Protein AF-H9FID5-F1 (afdb_monomer_lite)

Radius of gyration: 19.2 Å; chains: 1; bounding box: 42×48×52 Å

Organism: Macaca mulatta (NCBI:txid9544)

InterPro domains:
  IPR001680 WD40 repeat [PS50082] (45-86)
  IPR015943 WD40/YVTN repeat-like-containing domain superfamily [G3DSA:2.130.10.10] (36-129)
  IPR036322 WD40-repeat-containing domain superfamily [SSF50978] (37-127)

Sequence (129 aa):
PPQNRIPLPVLKDSDKLDKIMNMKETTKRVRLGPDCLPSICFYTFLNAYQGLTAVDVTDDSSLIAGGFADSTVRVWSVTPKKLRSVKQASDLSLIDKESDDVLERIMDEKTASELKILYGHSGPVYGAS

Structure (mmCIF, N/CA/C/O backbone):
data_AF-H9FID5-F1
#
_entry.id   AF-H9FID5-F1
#
loop_
_atom_site.grou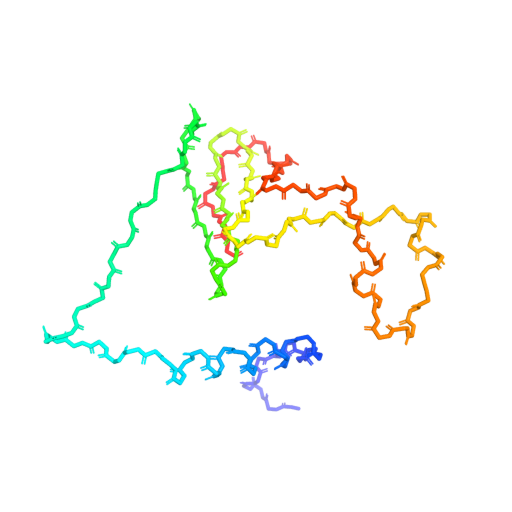p_PDB
_atom_site.id
_atom_site.type_symbol
_atom_site.label_atom_id
_atom_site.label_alt_id
_atom_site.label_comp_id
_atom_site.label_asym_id
_atom_site.label_entity_id
_atom_site.label_seq_id
_atom_site.pdbx_PDB_ins_code
_atom_site.Cartn_x
_atom_site.Cartn_y
_atom_site.Cartn_z
_atom_site.occupancy
_atom_site.B_iso_or_equiv
_atom_site.auth_seq_id
_atom_site.auth_comp_id
_atom_site.auth_asym_id
_atom_site.auth_atom_id
_atom_site.pdbx_PDB_model_num
ATOM 1 N N . PRO A 1 1 ? -14.888 -28.175 22.132 1.00 58.19 1 PRO A N 1
ATOM 2 C CA . PRO A 1 1 ? -14.994 -27.689 20.732 1.00 58.19 1 PRO A CA 1
ATOM 3 C C . PRO A 1 1 ? -14.664 -28.823 19.743 1.00 58.19 1 PRO A C 1
ATOM 5 O O . PRO A 1 1 ? -13.815 -29.646 20.072 1.00 58.19 1 PRO A O 1
ATOM 8 N N . PRO A 1 2 ? -15.338 -28.924 18.585 1.00 61.94 2 PRO A N 1
ATOM 9 C CA . PRO A 1 2 ? -15.037 -29.962 17.595 1.00 61.94 2 PRO A CA 1
ATOM 10 C C . PRO A 1 2 ? -13.598 -29.814 17.072 1.00 61.94 2 PRO A C 1
ATOM 12 O O . PRO A 1 2 ? -13.146 -28.692 16.845 1.00 61.94 2 PRO A O 1
ATOM 15 N N . GLN A 1 3 ? -12.894 -30.934 16.870 1.00 64.38 3 GLN A N 1
ATOM 16 C CA . GLN A 1 3 ? -11.468 -30.997 16.483 1.00 64.38 3 GLN A CA 1
ATOM 17 C C . GLN A 1 3 ? -11.140 -30.355 15.116 1.00 64.38 3 GLN A C 1
ATOM 19 O O . GLN A 1 3 ? -9.972 -30.162 14.803 1.00 64.38 3 GLN A O 1
ATOM 24 N N . ASN A 1 4 ? -12.154 -29.948 14.342 1.00 75.94 4 ASN A N 1
ATOM 25 C CA . ASN A 1 4 ? -12.007 -29.347 13.010 1.00 75.94 4 ASN A CA 1
ATOM 26 C C . ASN A 1 4 ? -12.152 -27.811 12.987 1.00 75.94 4 ASN A C 1
ATOM 28 O O . ASN A 1 4 ? -12.318 -27.231 11.916 1.00 75.94 4 ASN A O 1
ATOM 32 N N . ARG A 1 5 ? -12.152 -27.125 14.140 1.00 72.81 5 ARG A N 1
ATOM 33 C CA . ARG A 1 5 ? -12.277 -25.657 14.184 1.00 72.81 5 ARG A CA 1
ATOM 34 C C . ARG A 1 5 ? -10.915 -24.993 14.364 1.00 72.81 5 ARG A C 1
ATOM 36 O O . ARG A 1 5 ? -10.346 -25.038 15.449 1.00 72.81 5 ARG A O 1
ATOM 43 N N . ILE A 1 6 ? -10.441 -24.325 13.316 1.00 81.50 6 ILE A N 1
ATOM 44 C CA . ILE A 1 6 ? -9.320 -23.385 13.410 1.00 81.50 6 ILE A CA 1
ATOM 45 C C . ILE A 1 6 ? -9.831 -22.145 14.166 1.00 81.50 6 ILE A C 1
ATOM 47 O O . ILE A 1 6 ? -10.862 -21.588 13.771 1.00 81.50 6 ILE A O 1
ATOM 51 N N . PRO A 1 7 ? -9.194 -21.729 15.274 1.00 78.81 7 PRO A N 1
ATOM 52 C CA . PRO A 1 7 ? -9.611 -20.540 16.003 1.00 78.81 7 PRO A CA 1
ATOM 53 C C . PRO A 1 7 ? -9.317 -19.294 15.162 1.00 78.81 7 PRO A C 1
ATOM 55 O O . PRO A 1 7 ? -8.174 -19.044 14.792 1.00 78.81 7 PRO A O 1
ATOM 58 N N . LEU A 1 8 ? -10.358 -18.519 14.862 1.00 81.56 8 LEU A N 1
ATOM 59 C CA . LEU A 1 8 ? -10.245 -17.227 14.188 1.00 81.56 8 LEU A CA 1
ATOM 60 C C . LEU A 1 8 ? -10.332 -16.093 15.218 1.00 81.56 8 LEU A C 1
ATOM 62 O O . LEU A 1 8 ? -11.037 -16.244 16.223 1.00 81.56 8 LEU A O 1
ATOM 66 N N . PRO A 1 9 ? -9.648 -14.962 14.980 1.00 84.69 9 PRO A N 1
ATOM 67 C CA . PRO A 1 9 ? -9.765 -13.792 15.837 1.00 84.69 9 PRO A CA 1
ATOM 68 C C . PRO A 1 9 ? -11.210 -13.279 15.864 1.00 84.69 9 PRO A C 1
ATOM 70 O O . PRO A 1 9 ? -11.934 -13.328 14.866 1.00 84.69 9 PRO A O 1
ATOM 73 N N . VAL A 1 10 ? -11.635 -12.791 17.030 1.00 85.56 10 VAL A N 1
ATOM 74 C CA . VAL A 1 10 ? -12.934 -12.127 17.178 1.00 85.56 10 VAL A CA 1
ATOM 75 C C . VAL A 1 10 ? -12.922 -10.800 16.420 1.00 85.56 10 VAL A C 1
ATOM 77 O O . VAL A 1 10 ? -11.945 -10.057 16.483 1.00 85.56 10 VAL A O 1
ATOM 80 N N . LEU A 1 11 ? -14.009 -10.512 15.704 1.00 79.25 11 LEU A N 1
ATOM 81 C CA . LEU A 1 11 ? -14.157 -9.268 14.950 1.00 79.25 11 LEU A CA 1
ATOM 82 C C . LEU A 1 11 ? -14.322 -8.093 15.911 1.00 79.25 11 LEU A C 1
ATOM 84 O O . LEU A 1 11 ? -15.222 -8.108 16.758 1.00 79.25 11 LEU A O 1
ATOM 88 N N . LYS A 1 12 ? -13.486 -7.071 15.744 1.00 85.12 12 LYS A N 1
ATOM 89 C CA . LYS A 1 12 ? -13.628 -5.792 16.443 1.00 85.12 12 LYS A CA 1
ATOM 90 C C . LYS A 1 12 ? -14.763 -4.981 15.819 1.00 85.12 12 LYS A C 1
ATOM 92 O O . LYS A 1 12 ? -15.204 -5.260 14.702 1.00 85.12 12 LYS A O 1
ATOM 97 N N . ASP A 1 13 ? -15.241 -3.961 16.526 1.00 82.88 13 ASP A N 1
ATOM 98 C CA . ASP A 1 13 ? -16.287 -3.082 15.990 1.00 82.88 13 ASP A CA 1
ATOM 99 C C . ASP A 1 13 ? -15.807 -2.277 14.77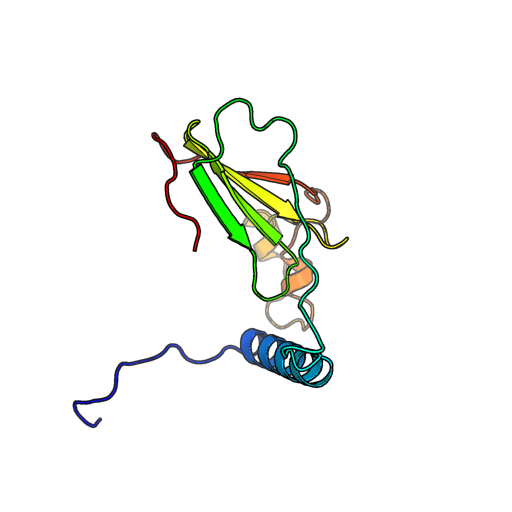0 1.00 82.88 13 ASP A C 1
ATOM 101 O O . ASP A 1 13 ? -16.593 -2.053 13.851 1.00 82.88 13 ASP A O 1
ATOM 105 N N . SER A 1 14 ? -14.505 -1.969 14.687 1.00 78.88 14 SER A N 1
ATOM 106 C CA . SER A 1 14 ? -13.863 -1.430 13.478 1.00 78.88 14 SER A CA 1
ATOM 107 C C . SER A 1 14 ? -14.055 -2.347 12.268 1.00 78.88 14 SER A C 1
ATOM 109 O O . SER A 1 14 ? -14.548 -1.918 11.230 1.00 78.88 14 SER A O 1
ATOM 111 N N . ASP A 1 15 ? -13.782 -3.642 12.435 1.00 83.88 15 ASP A N 1
ATOM 112 C CA . ASP A 1 15 ? -13.826 -4.616 11.340 1.00 83.88 15 ASP A CA 1
ATOM 113 C C . ASP A 1 15 ? -15.261 -4.807 10.822 1.00 83.88 15 ASP A C 1
ATOM 115 O O . ASP A 1 15 ? -15.490 -5.137 9.655 1.00 83.88 15 ASP A O 1
ATOM 119 N N . LYS A 1 16 ? -16.262 -4.612 11.694 1.00 84.44 16 LYS A N 1
ATOM 120 C CA . LYS A 1 16 ? -17.678 -4.627 11.301 1.00 84.44 16 LYS A CA 1
ATOM 121 C C . LYS A 1 16 ? -18.009 -3.437 10.405 1.00 84.44 16 LYS A C 1
ATOM 123 O O . LYS A 1 16 ? -18.710 -3.625 9.411 1.00 84.44 16 LYS A O 1
ATOM 128 N N . LEU A 1 17 ? -17.522 -2.242 10.741 1.00 84.06 17 LEU A N 1
ATOM 129 C CA . LEU A 1 17 ? -17.720 -1.043 9.924 1.00 84.06 17 LEU A CA 1
ATOM 130 C C . LEU A 1 17 ? -17.071 -1.202 8.547 1.00 84.06 17 LEU A C 1
ATOM 132 O O . LEU A 1 17 ? -17.743 -0.971 7.539 1.00 84.06 17 LEU A O 1
ATOM 136 N N . ASP A 1 18 ? -15.835 -1.698 8.497 1.00 84.31 18 ASP A N 1
ATOM 137 C CA . ASP A 1 18 ? -15.116 -1.944 7.243 1.00 84.31 18 ASP A CA 1
ATOM 138 C C . ASP A 1 18 ? -15.847 -2.975 6.372 1.00 84.31 18 ASP A C 1
ATOM 140 O O . ASP A 1 18 ? -16.040 -2.772 5.171 1.00 84.31 18 ASP A O 1
ATOM 144 N N . LYS A 1 19 ? -16.386 -4.044 6.977 1.00 86.06 19 LYS A N 1
ATOM 145 C CA . LYS A 1 19 ? -17.235 -5.013 6.262 1.00 86.06 19 LYS A CA 1
ATOM 146 C C . LYS A 1 19 ? -18.495 -4.386 5.680 1.00 86.06 19 LYS A C 1
ATOM 148 O O . LYS A 1 19 ? -18.877 -4.727 4.561 1.00 86.06 19 LYS A O 1
ATOM 153 N N . ILE A 1 20 ? -19.158 -3.497 6.417 1.00 88.19 20 ILE A N 1
ATOM 154 C CA . ILE A 1 20 ? -20.352 -2.800 5.922 1.00 88.19 20 ILE A CA 1
ATOM 155 C C . ILE A 1 20 ? -19.984 -1.904 4.734 1.00 88.19 20 ILE A C 1
ATOM 157 O O . ILE A 1 20 ? -20.730 -1.863 3.753 1.00 88.19 20 ILE A O 1
ATOM 161 N N . MET A 1 21 ? -18.845 -1.206 4.790 1.00 85.81 21 MET A N 1
ATOM 162 C CA . MET A 1 21 ? -18.357 -0.403 3.665 1.00 85.81 21 MET A CA 1
ATOM 163 C C . MET A 1 21 ? -18.052 -1.276 2.444 1.00 85.81 21 MET A C 1
ATOM 165 O O . MET A 1 21 ? -18.570 -0.994 1.363 1.00 85.81 21 MET A O 1
ATOM 169 N N . ASN A 1 22 ? -17.346 -2.391 2.630 1.00 86.81 22 ASN A N 1
ATOM 170 C CA . ASN A 1 22 ? -17.031 -3.329 1.552 1.00 86.81 22 ASN A CA 1
ATOM 171 C C . ASN A 1 22 ? -18.300 -3.940 0.914 1.00 86.81 22 ASN A C 1
ATOM 173 O O . ASN A 1 22 ? -18.416 -4.045 -0.308 1.00 86.81 22 ASN A O 1
ATOM 177 N N . MET A 1 23 ? -19.331 -4.263 1.708 1.00 88.38 23 MET A N 1
ATOM 178 C CA . MET A 1 23 ? -20.626 -4.711 1.167 1.00 88.38 23 MET A CA 1
ATOM 179 C C . MET A 1 23 ? -21.308 -3.636 0.305 1.00 88.38 23 MET A C 1
ATOM 181 O O . MET A 1 23 ? -21.861 -3.941 -0.759 1.00 88.38 23 MET A O 1
ATOM 185 N N . LYS A 1 24 ? -21.263 -2.369 0.737 1.00 90.06 24 LYS A N 1
ATOM 186 C CA . LYS A 1 24 ? -21.807 -1.244 -0.041 1.00 90.06 24 LYS A CA 1
ATOM 187 C C . LYS A 1 24 ? -21.050 -1.053 -1.353 1.00 90.06 24 LYS A C 1
ATOM 189 O O . LYS A 1 24 ? -21.678 -0.789 -2.376 1.00 90.06 24 LYS A O 1
ATOM 194 N N . GLU A 1 25 ? -19.730 -1.196 -1.336 1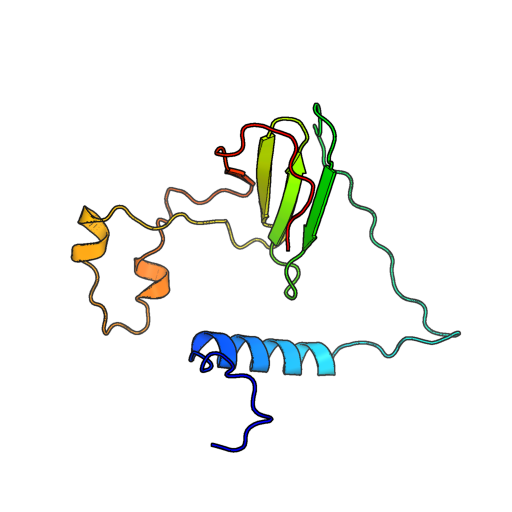.00 87.69 25 GLU A N 1
ATOM 195 C CA . GLU A 1 25 ? -18.888 -1.080 -2.527 1.00 87.69 25 GLU A CA 1
ATOM 196 C C . GLU A 1 25 ? -19.107 -2.239 -3.503 1.00 87.69 25 GLU A C 1
ATOM 198 O O . GLU A 1 25 ? -19.311 -2.017 -4.696 1.00 87.69 25 GLU A O 1
ATOM 203 N N . THR A 1 26 ? -19.218 -3.465 -2.989 1.00 87.94 26 THR A N 1
ATOM 204 C CA . THR A 1 26 ? -19.540 -4.659 -3.785 1.00 87.94 26 THR A CA 1
ATOM 205 C C . THR A 1 26 ? -20.859 -4.496 -4.542 1.00 87.94 26 THR A C 1
ATOM 207 O O . THR A 1 26 ? -20.967 -4.913 -5.692 1.00 87.94 26 THR A O 1
ATOM 210 N N . THR A 1 27 ? -21.846 -3.823 -3.943 1.00 89.38 27 THR A N 1
ATOM 211 C CA . THR A 1 27 ? -23.143 -3.548 -4.590 1.00 89.38 27 THR A CA 1
ATOM 212 C C . THR A 1 27 ? -23.014 -2.598 -5.790 1.00 89.38 27 THR A C 1
ATOM 214 O O . THR A 1 27 ? -23.825 -2.653 -6.711 1.00 89.38 27 THR A O 1
ATOM 217 N N . LYS A 1 28 ? -21.991 -1.735 -5.806 1.00 89.69 28 LYS A N 1
ATOM 218 C CA . LYS A 1 28 ? -21.700 -0.807 -6.912 1.00 89.69 28 LYS A CA 1
ATOM 219 C C . LYS A 1 28 ? -20.745 -1.397 -7.954 1.00 89.69 28 LYS A C 1
ATOM 221 O O . LYS A 1 28 ? -20.519 -0.771 -8.988 1.00 89.69 28 LYS A O 1
ATOM 226 N N . ARG A 1 29 ? -20.164 -2.570 -7.691 1.00 87.44 29 ARG A N 1
ATOM 227 C CA . ARG A 1 29 ? -19.163 -3.188 -8.560 1.00 87.44 29 ARG A CA 1
ATOM 228 C C . ARG A 1 29 ? -19.807 -3.667 -9.858 1.00 87.44 29 ARG A C 1
ATOM 230 O O . ARG A 1 29 ? -20.766 -4.436 -9.849 1.00 87.44 29 ARG A O 1
ATOM 237 N N . VAL A 1 30 ? -19.246 -3.240 -10.986 1.00 90.38 30 VAL A N 1
ATOM 238 C CA . VAL A 1 30 ? -19.691 -3.687 -12.310 1.00 90.38 30 VAL A CA 1
ATOM 239 C C . VAL A 1 30 ? -19.320 -5.158 -12.505 1.00 90.38 30 VAL A C 1
ATOM 241 O O . VAL A 1 30 ? -18.200 -5.578 -12.201 1.00 90.38 30 VAL A O 1
ATOM 244 N N . ARG A 1 31 ? -20.266 -5.955 -13.011 1.00 89.75 31 ARG A N 1
ATOM 245 C CA . ARG A 1 31 ? -20.022 -7.359 -13.347 1.00 89.75 31 ARG A CA 1
ATOM 246 C C . ARG A 1 31 ? -19.204 -7.435 -14.632 1.00 89.75 31 ARG A C 1
ATOM 248 O O . ARG A 1 31 ? -19.684 -7.054 -15.694 1.00 89.75 31 ARG A O 1
ATOM 2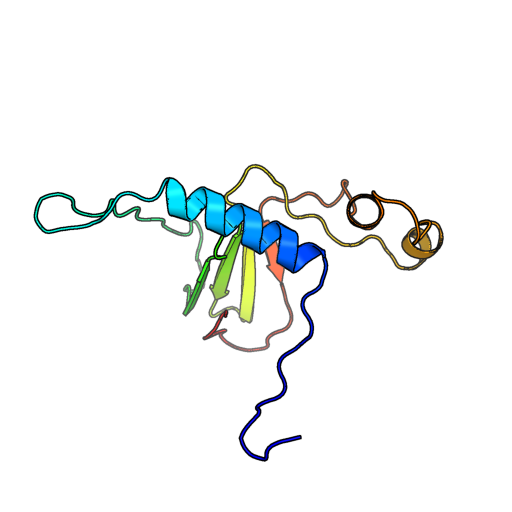55 N N . LEU A 1 32 ? -17.986 -7.947 -14.514 1.00 92.62 32 LEU A N 1
ATOM 256 C CA . LEU A 1 32 ? -17.076 -8.109 -15.643 1.00 92.62 32 LEU A CA 1
ATOM 257 C C . LEU A 1 32 ? -17.488 -9.304 -16.517 1.00 92.62 32 LEU A C 1
ATOM 259 O O . LEU A 1 32 ? -18.042 -10.290 -16.020 1.00 92.62 32 LEU A O 1
ATOM 263 N N . GLY A 1 33 ? -17.193 -9.222 -17.811 1.00 91.81 33 GLY A N 1
ATOM 264 C CA . GLY A 1 33 ? -17.471 -10.263 -18.799 1.00 91.81 33 GLY A CA 1
ATOM 265 C C . GLY A 1 33 ? -16.793 -9.971 -20.142 1.00 91.81 33 GLY A C 1
ATOM 266 O O . GLY A 1 33 ? -16.096 -8.965 -20.261 1.00 91.81 33 GLY A O 1
ATOM 267 N N . PRO A 1 34 ? -17.000 -10.818 -21.165 1.00 92.25 34 PRO A N 1
ATOM 268 C CA . PRO A 1 34 ? -16.425 -10.608 -22.497 1.00 92.25 34 PRO A CA 1
ATOM 269 C C . PRO A 1 34 ? -16.797 -9.246 -23.104 1.00 92.25 34 PRO A C 1
ATOM 271 O O . PRO A 1 34 ? -15.956 -8.598 -23.718 1.00 92.25 34 PRO A O 1
ATOM 274 N N . ASP A 1 35 ? -18.027 -8.789 -22.853 1.00 92.31 35 ASP A N 1
ATOM 275 C CA . ASP A 1 35 ? -18.554 -7.504 -23.332 1.00 92.31 35 ASP A CA 1
ATOM 276 C C . ASP A 1 35 ? -18.295 -6.332 -22.362 1.00 92.31 35 ASP A C 1
ATOM 278 O O . ASP A 1 35 ? -18.627 -5.186 -22.659 1.00 92.31 35 ASP A O 1
ATOM 282 N N . CYS A 1 36 ? -17.722 -6.596 -21.182 1.00 89.88 36 CYS A N 1
ATOM 283 C CA . CYS A 1 36 ? -17.449 -5.595 -20.149 1.00 89.88 36 CYS A CA 1
ATOM 284 C C . CYS A 1 36 ? -16.112 -5.895 -19.459 1.00 89.88 36 CYS A C 1
ATOM 286 O O . CYS A 1 36 ? -16.048 -6.570 -18.425 1.00 89.88 36 CYS A O 1
ATOM 288 N N . LEU A 1 37 ? -15.031 -5.417 -20.078 1.00 92.69 37 LEU A N 1
ATOM 289 C CA . LEU A 1 37 ? -13.663 -5.609 -19.605 1.00 92.69 37 LEU A CA 1
ATOM 290 C C . LEU A 1 37 ? -13.329 -4.664 -18.437 1.00 92.69 37 LEU A C 1
ATOM 292 O O . LEU A 1 37 ? -13.863 -3.555 -18.368 1.00 92.69 37 LEU A O 1
ATOM 296 N N . PRO A 1 38 ? -12.428 -5.068 -17.524 1.00 92.69 38 PRO A N 1
ATOM 297 C CA . PRO A 1 38 ? -11.957 -4.188 -16.464 1.00 92.69 38 PRO A CA 1
ATOM 298 C C . PRO A 1 38 ? -11.106 -3.042 -17.021 1.00 92.69 38 PRO A C 1
ATOM 300 O O . PRO A 1 38 ? -10.413 -3.186 -18.029 1.00 92.69 38 PRO A O 1
ATOM 303 N N . SER A 1 39 ? -11.099 -1.917 -16.311 1.00 91.81 39 SER A N 1
ATOM 304 C CA . SER A 1 39 ? -10.125 -0.851 -16.543 1.00 91.81 39 SER A CA 1
ATOM 305 C C . SER A 1 39 ? -8.802 -1.199 -15.866 1.00 91.81 39 SER A C 1
ATOM 307 O O . SER A 1 39 ? -8.781 -1.587 -14.699 1.00 91.81 39 SER A O 1
ATOM 309 N N . ILE A 1 40 ? -7.698 -1.051 -16.597 1.00 90.56 40 ILE A N 1
ATOM 310 C CA . ILE A 1 40 ? -6.347 -1.280 -16.080 1.00 90.56 40 ILE A CA 1
ATOM 311 C C . ILE A 1 40 ? -5.686 0.081 -15.869 1.00 90.56 40 ILE A C 1
ATOM 313 O O . ILE A 1 40 ? -5.507 0.838 -16.823 1.00 90.56 40 ILE A O 1
ATOM 317 N N . CYS A 1 41 ? -5.309 0.378 -14.627 1.00 87.44 41 CYS A N 1
ATOM 318 C CA . CYS A 1 41 ? -4.551 1.575 -14.274 1.00 87.44 41 CYS A CA 1
ATOM 319 C C . CYS A 1 41 ? -3.084 1.198 -14.056 1.00 87.44 41 CYS A C 1
ATOM 321 O O . CYS A 1 41 ? -2.780 0.346 -13.222 1.00 87.44 41 CYS A O 1
ATOM 323 N N . PHE A 1 42 ? -2.177 1.833 -14.798 1.00 85.00 42 PHE A N 1
ATOM 324 C CA . PHE A 1 42 ? -0.741 1.629 -14.639 1.00 85.00 42 PHE A CA 1
ATOM 325 C C . PHE A 1 42 ? -0.142 2.777 -13.829 1.00 85.00 42 PHE A C 1
ATOM 327 O O . PHE A 1 42 ? -0.211 3.935 -14.244 1.00 85.00 42 PHE A O 1
ATOM 334 N N . TYR A 1 43 ? 0.452 2.449 -12.683 1.00 83.06 43 TYR A N 1
ATOM 335 C CA . TYR A 1 43 ? 1.127 3.411 -11.820 1.00 83.06 43 TYR A CA 1
ATOM 336 C C . TYR A 1 43 ? 2.622 3.119 -11.786 1.00 83.06 43 TYR A C 1
ATOM 338 O O . TYR A 1 43 ? 3.042 1.982 -11.584 1.00 83.06 43 TYR A O 1
ATOM 346 N N . THR A 1 44 ? 3.424 4.168 -11.943 1.00 81.88 44 THR A N 1
ATOM 347 C CA . THR A 1 44 ? 4.877 4.094 -11.797 1.00 81.88 44 THR A CA 1
ATOM 348 C C . THR A 1 44 ? 5.272 4.798 -10.513 1.00 81.88 44 THR A C 1
ATOM 350 O O . THR A 1 44 ? 4.974 5.979 -10.330 1.00 81.88 44 THR A O 1
ATOM 353 N N . PHE A 1 45 ? 5.999 4.100 -9.644 1.00 80.38 45 PHE A N 1
ATOM 354 C CA . PHE A 1 45 ? 6.643 4.740 -8.505 1.00 80.38 45 PHE A CA 1
ATOM 355 C C . PHE A 1 45 ? 7.766 5.649 -8.993 1.00 80.38 45 PHE A C 1
ATOM 357 O O . PHE A 1 45 ? 8.807 5.191 -9.471 1.00 80.38 45 PHE A O 1
ATOM 364 N N . LEU A 1 46 ? 7.545 6.957 -8.883 1.00 72.25 46 LEU A N 1
ATOM 365 C CA . LEU A 1 46 ? 8.556 7.948 -9.216 1.00 72.25 46 LEU A CA 1
ATOM 366 C C . LEU A 1 46 ? 9.703 7.868 -8.203 1.00 72.25 46 LEU A C 1
ATOM 368 O O . LEU A 1 46 ? 9.481 7.720 -7.002 1.00 72.25 46 LEU A O 1
ATOM 372 N N . ASN A 1 47 ? 10.935 7.986 -8.699 1.00 70.69 47 ASN A N 1
ATOM 373 C CA . ASN A 1 47 ? 12.150 7.962 -7.883 1.00 70.69 47 ASN A CA 1
ATOM 374 C C . ASN A 1 47 ? 12.390 6.639 -7.113 1.00 70.69 47 ASN A C 1
ATOM 376 O O . ASN A 1 47 ? 12.907 6.633 -5.993 1.00 70.69 47 ASN A O 1
ATOM 380 N N . ALA A 1 48 ? 12.044 5.499 -7.721 1.00 67.25 48 ALA A N 1
ATOM 381 C CA . ALA A 1 48 ? 12.367 4.157 -7.224 1.00 67.25 48 ALA A CA 1
ATOM 382 C C . ALA A 1 48 ? 13.850 3.788 -7.462 1.00 67.25 48 ALA A C 1
ATOM 384 O O . ALA A 1 48 ? 14.164 2.775 -8.084 1.00 67.25 48 ALA A O 1
ATOM 385 N N . TYR A 1 49 ? 14.770 4.634 -6.987 1.00 60.78 49 TYR A N 1
ATOM 386 C CA . TYR A 1 49 ? 16.203 4.610 -7.321 1.00 60.78 49 TYR A CA 1
ATOM 387 C C . TYR A 1 49 ? 16.917 3.286 -6.985 1.00 60.78 49 TYR A C 1
ATOM 389 O O . TYR A 1 49 ? 17.964 2.986 -7.546 1.00 60.78 49 TYR A O 1
ATOM 397 N N . GLN A 1 50 ? 16.355 2.479 -6.083 1.00 65.81 50 GLN A N 1
ATOM 398 C CA . GLN A 1 50 ? 16.974 1.246 -5.585 1.00 65.81 50 GLN A CA 1
ATOM 399 C C . GLN A 1 50 ? 16.230 -0.032 -6.000 1.00 65.81 50 GLN A C 1
ATOM 401 O O . GLN A 1 50 ? 16.547 -1.103 -5.500 1.00 65.81 50 GLN A O 1
ATOM 406 N N . GLY A 1 51 ? 15.275 0.055 -6.931 1.00 82.94 51 GLY A N 1
ATOM 407 C CA . GLY A 1 51 ? 14.502 -1.100 -7.391 1.00 82.94 51 GLY A CA 1
ATOM 408 C C . GLY A 1 51 ? 13.395 -1.494 -6.409 1.00 82.94 51 GLY A C 1
ATOM 409 O O . GLY A 1 51 ? 13.631 -1.745 -5.227 1.00 82.94 51 GLY A O 1
ATOM 410 N N . LEU A 1 52 ? 12.167 -1.526 -6.921 1.00 87.25 52 LEU A N 1
ATOM 411 C CA . LEU A 1 52 ? 10.980 -1.966 -6.196 1.00 87.25 52 LEU A CA 1
ATOM 412 C C . LEU A 1 52 ? 10.895 -3.494 -6.275 1.00 87.25 52 LEU A C 1
ATOM 414 O O . LEU A 1 52 ? 10.864 -4.052 -7.371 1.00 87.25 52 LEU A O 1
ATOM 418 N N . THR A 1 53 ? 10.887 -4.162 -5.128 1.00 90.19 53 THR A N 1
ATOM 419 C CA . THR A 1 53 ? 10.939 -5.628 -5.020 1.00 90.19 53 THR A CA 1
ATOM 420 C C . THR A 1 53 ? 9.604 -6.242 -4.622 1.00 90.19 53 THR A C 1
ATOM 422 O O . THR A 1 53 ? 9.340 -7.388 -4.973 1.00 90.19 53 THR A O 1
ATOM 425 N N . ALA A 1 54 ? 8.755 -5.488 -3.924 1.00 90.00 54 ALA A N 1
ATOM 426 C CA . ALA A 1 54 ? 7.422 -5.917 -3.519 1.00 90.00 54 ALA A CA 1
ATOM 427 C C . ALA A 1 54 ? 6.452 -4.736 -3.542 1.00 90.00 54 ALA A C 1
ATOM 429 O O . ALA A 1 54 ? 6.853 -3.601 -3.282 1.00 90.00 54 ALA A O 1
ATOM 430 N N . VAL A 1 55 ? 5.181 -5.005 -3.829 1.00 91.50 55 VAL A N 1
ATOM 431 C CA . VAL A 1 55 ? 4.091 -4.028 -3.756 1.00 91.50 55 VAL A CA 1
ATOM 432 C C . VAL A 1 55 ? 2.871 -4.716 -3.182 1.00 91.50 55 VAL A C 1
ATOM 434 O O . VAL A 1 55 ? 2.585 -5.848 -3.562 1.00 91.50 55 VAL A O 1
ATOM 437 N N . ASP A 1 56 ? 2.156 -4.002 -2.326 1.00 92.56 56 ASP A N 1
ATOM 438 C CA . ASP A 1 56 ? 0.849 -4.408 -1.840 1.00 92.56 56 ASP A CA 1
ATOM 439 C C . ASP A 1 56 ? -0.093 -3.208 -1.744 1.00 92.56 56 ASP A C 1
ATOM 441 O O . ASP A 1 56 ? 0.347 -2.073 -1.533 1.00 92.56 56 ASP A O 1
ATOM 445 N N . VAL A 1 57 ? -1.384 -3.448 -1.940 1.00 91.06 57 VAL A N 1
ATOM 446 C CA . VAL A 1 57 ? -2.423 -2.414 -1.953 1.00 91.06 57 VAL A CA 1
ATOM 447 C C . VAL A 1 57 ? -3.514 -2.833 -0.988 1.00 91.06 57 VAL A C 1
ATOM 449 O O . VAL A 1 57 ? -3.958 -3.977 -1.009 1.00 91.06 57 VAL A O 1
ATOM 452 N N . THR A 1 58 ? -3.971 -1.902 -0.158 1.00 89.81 58 THR A N 1
ATOM 453 C CA . THR A 1 58 ? -5.057 -2.191 0.780 1.00 89.81 58 THR A CA 1
ATOM 454 C C . THR A 1 58 ? -6.371 -2.464 0.044 1.00 89.81 58 THR A C 1
ATOM 456 O O . THR A 1 58 ? -6.615 -1.916 -1.031 1.00 89.81 58 THR A O 1
ATOM 459 N N . ASP A 1 59 ? -7.249 -3.288 0.627 1.00 86.12 59 ASP A N 1
ATOM 460 C CA . ASP A 1 59 ? -8.545 -3.650 0.021 1.00 86.12 59 ASP A CA 1
ATOM 461 C C . ASP A 1 59 ? -9.427 -2.431 -0.307 1.00 86.12 59 ASP A C 1
ATOM 463 O O . ASP A 1 59 ? -10.174 -2.441 -1.281 1.00 86.12 59 ASP A O 1
ATOM 467 N N . ASP A 1 60 ? -9.317 -1.364 0.486 1.00 83.38 60 ASP A N 1
ATOM 468 C CA . ASP A 1 60 ? -10.018 -0.090 0.286 1.00 83.38 60 ASP A CA 1
ATOM 469 C C . ASP A 1 60 ? -9.312 0.846 -0.716 1.00 83.38 60 ASP A C 1
ATOM 471 O O . ASP A 1 60 ? -9.742 1.981 -0.925 1.00 83.38 60 ASP A O 1
ATOM 475 N N . SER A 1 61 ? -8.206 0.394 -1.320 1.00 85.69 61 SER A N 1
ATOM 476 C CA . SER A 1 61 ? -7.340 1.162 -2.223 1.00 85.69 61 SER A CA 1
ATOM 477 C C . SER A 1 61 ? -6.839 2.488 -1.634 1.00 85.69 61 SER A C 1
ATOM 479 O O . SER A 1 61 ? -6.458 3.400 -2.376 1.00 85.69 61 SER A O 1
ATOM 481 N N . SER A 1 62 ? -6.846 2.635 -0.305 1.00 86.25 62 SER A N 1
ATOM 482 C CA . SER A 1 62 ? -6.476 3.890 0.346 1.00 86.25 62 SER A CA 1
ATOM 483 C C . SER A 1 62 ? -4.970 4.055 0.492 1.00 86.25 62 SER A C 1
ATOM 485 O O . SER A 1 62 ? -4.477 5.184 0.385 1.00 86.25 62 SER A O 1
ATOM 487 N N . LEU A 1 63 ? -4.244 2.951 0.681 1.00 88.69 63 LEU A N 1
ATOM 488 C CA . LEU A 1 63 ? -2.804 2.922 0.885 1.00 88.69 63 LEU A CA 1
ATOM 489 C C . LEU A 1 63 ? -2.133 1.949 -0.081 1.00 88.69 63 LEU A C 1
ATOM 491 O O . LEU A 1 63 ? -2.676 0.905 -0.442 1.00 88.69 63 LEU A O 1
ATOM 495 N N . ILE A 1 64 ? -0.900 2.278 -0.445 1.00 90.38 64 ILE A N 1
ATOM 496 C CA . ILE A 1 64 ? -0.011 1.367 -1.158 1.00 90.38 64 ILE A CA 1
ATOM 497 C C . ILE A 1 64 ? 1.259 1.208 -0.335 1.00 90.38 64 ILE A C 1
ATOM 499 O O . ILE A 1 64 ? 1.825 2.198 0.131 1.00 90.38 64 ILE A O 1
ATOM 503 N N . ALA A 1 65 ? 1.715 -0.026 -0.165 1.00 91.31 65 ALA A N 1
ATOM 504 C CA . ALA A 1 65 ? 2.996 -0.360 0.431 1.00 91.31 65 ALA A CA 1
ATOM 505 C C . ALA A 1 65 ? 3.954 -0.862 -0.654 1.00 91.31 65 ALA A C 1
ATOM 507 O O . ALA A 1 65 ? 3.576 -1.629 -1.534 1.00 91.31 65 ALA A O 1
ATOM 508 N N . GLY A 1 66 ? 5.206 -0.425 -0.597 1.00 91.50 66 GLY A N 1
ATOM 509 C CA . GLY A 1 66 ? 6.258 -0.831 -1.520 1.00 91.50 66 GLY A CA 1
ATOM 510 C C . GLY A 1 66 ? 7.520 -1.197 -0.761 1.00 91.50 66 GLY A C 1
ATOM 511 O O . GLY A 1 66 ? 8.044 -0.390 0.009 1.00 91.50 66 GLY A O 1
ATOM 512 N N . GLY A 1 67 ? 7.998 -2.415 -0.981 1.00 91.44 67 GLY A N 1
ATOM 513 C CA . GLY A 1 67 ? 9.284 -2.899 -0.499 1.00 91.44 67 GLY A CA 1
ATOM 514 C C . GLY A 1 67 ? 10.377 -2.607 -1.518 1.00 91.44 67 GLY A C 1
ATOM 515 O O . GLY A 1 67 ? 10.187 -2.818 -2.717 1.00 91.44 67 GLY A O 1
ATOM 516 N N . PHE A 1 68 ? 11.517 -2.123 -1.041 1.00 90.56 68 PHE A N 1
ATOM 517 C CA . PHE A 1 68 ? 12.663 -1.772 -1.874 1.00 90.56 68 PHE A CA 1
ATOM 518 C C . PHE A 1 68 ? 13.882 -2.632 -1.539 1.00 90.56 68 PHE A C 1
ATOM 520 O O . PHE A 1 68 ? 14.012 -3.187 -0.440 1.00 90.56 68 PHE A O 1
ATOM 527 N N . ALA A 1 69 ? 14.825 -2.708 -2.483 1.00 90.31 69 ALA A N 1
ATOM 528 C CA . ALA A 1 69 ? 16.097 -3.391 -2.250 1.00 90.31 69 ALA A CA 1
ATOM 529 C C . ALA A 1 69 ? 17.045 -2.619 -1.311 1.00 90.31 69 ALA A C 1
ATOM 531 O O . ALA A 1 69 ? 18.017 -3.191 -0.825 1.00 90.31 69 ALA A O 1
ATOM 532 N N . ASP A 1 70 ? 16.742 -1.352 -1.005 1.00 88.19 70 ASP A N 1
ATOM 533 C CA . ASP A 1 70 ? 17.456 -0.518 -0.024 1.00 88.19 70 ASP A CA 1
ATOM 534 C C . ASP A 1 70 ? 17.088 -0.823 1.434 1.00 88.19 70 ASP A C 1
ATOM 536 O O . ASP A 1 70 ? 17.409 -0.030 2.315 1.00 88.19 70 ASP A O 1
ATOM 540 N N . SER A 1 71 ? 16.379 -1.933 1.659 1.00 89.25 71 SER A N 1
ATOM 541 C CA . SER A 1 71 ? 15.850 -2.364 2.950 1.00 89.25 71 SER A CA 1
ATOM 542 C C . SER A 1 71 ? 14.841 -1.407 3.593 1.00 89.25 71 SER A C 1
ATOM 544 O O . SER A 1 71 ? 14.569 -1.490 4.796 1.00 89.25 71 SER A O 1
ATOM 546 N N . THR A 1 72 ? 14.229 -0.531 2.791 1.00 89.38 72 THR A N 1
ATOM 547 C CA . THR A 1 72 ? 13.115 0.315 3.218 1.00 89.38 72 THR A CA 1
ATOM 548 C C . THR A 1 72 ? 11.775 -0.236 2.755 1.00 89.38 72 THR A C 1
ATOM 550 O O . THR A 1 72 ? 11.635 -0.834 1.684 1.00 89.38 72 THR A O 1
ATOM 553 N N . VAL A 1 73 ? 10.761 0.004 3.582 1.00 91.44 73 VAL A N 1
ATOM 554 C CA . VAL A 1 73 ? 9.360 -0.127 3.186 1.00 91.44 73 VAL A CA 1
ATOM 555 C C . VAL A 1 73 ? 8.781 1.270 3.127 1.00 91.44 73 VAL A C 1
ATOM 557 O O . VAL A 1 73 ? 8.920 2.049 4.068 1.00 91.44 73 VAL A O 1
ATOM 560 N N . ARG A 1 74 ? 8.144 1.620 2.019 1.00 88.69 74 ARG A N 1
ATOM 561 C CA . ARG A 1 74 ? 7.499 2.919 1.851 1.00 88.69 74 ARG A CA 1
ATOM 562 C C . ARG A 1 74 ? 6.001 2.711 1.761 1.00 88.69 74 ARG A C 1
ATOM 564 O O . ARG A 1 74 ? 5.543 1.796 1.086 1.00 88.69 74 ARG A O 1
ATOM 571 N N . VAL A 1 75 ? 5.258 3.547 2.469 1.00 90.19 75 VAL A N 1
ATOM 572 C CA . VAL A 1 75 ? 3.797 3.539 2.476 1.00 90.19 75 VAL A CA 1
ATOM 573 C C . VAL A 1 75 ? 3.323 4.879 1.946 1.00 90.19 75 VAL A C 1
ATOM 575 O O . VAL A 1 75 ? 3.736 5.926 2.451 1.00 90.19 75 VAL A O 1
ATOM 578 N N . TRP A 1 76 ? 2.466 4.839 0.934 1.00 88.25 76 TRP A N 1
ATOM 579 C CA . TRP A 1 76 ? 1.862 6.009 0.313 1.00 88.25 76 TRP A CA 1
ATOM 580 C C . TRP A 1 76 ? 0.365 6.022 0.568 1.00 88.25 76 TRP A C 1
ATOM 582 O O . TRP A 1 76 ? -0.289 4.985 0.474 1.00 88.25 76 TRP A O 1
ATOM 592 N N . SER A 1 77 ? -0.174 7.207 0.832 1.00 87.44 77 SER A N 1
ATOM 593 C CA . SER A 1 77 ? -1.614 7.435 0.798 1.00 87.44 77 SER A CA 1
ATOM 594 C C . SER A 1 77 ? -2.060 7.800 -0.611 1.00 87.44 77 SER A C 1
ATOM 596 O O . SER A 1 77 ? -1.596 8.791 -1.169 1.00 87.44 77 SER A O 1
ATOM 598 N N . VAL A 1 78 ? -2.976 7.015 -1.174 1.00 83.00 78 VAL A N 1
ATOM 599 C CA . VAL A 1 78 ? -3.608 7.267 -2.482 1.00 83.00 78 VAL A CA 1
ATOM 600 C C . VAL A 1 78 ? -4.832 8.162 -2.326 1.00 83.00 78 VAL A C 1
ATOM 602 O O . VAL A 1 78 ? -5.133 8.998 -3.174 1.00 83.00 78 VAL A O 1
ATOM 605 N N . THR A 1 79 ? -5.543 8.001 -1.213 1.00 81.12 79 THR A N 1
ATOM 606 C CA . THR A 1 79 ? -6.704 8.823 -0.859 1.00 81.12 79 THR A CA 1
ATOM 607 C C . THR A 1 79 ? -6.230 10.127 -0.192 1.00 81.12 79 THR A C 1
ATOM 609 O O . THR A 1 79 ? -5.181 10.127 0.455 1.00 81.12 79 THR A O 1
ATOM 612 N N . PRO A 1 80 ? -6.993 11.241 -0.242 1.00 70.00 80 PRO A N 1
ATOM 613 C CA . PRO A 1 80 ? -6.680 12.495 0.472 1.00 70.00 80 PRO A CA 1
ATOM 614 C C . PRO A 1 80 ? -6.521 12.370 2.002 1.00 70.00 80 PRO A C 1
ATOM 616 O O . PRO A 1 80 ? -6.205 13.347 2.685 1.00 70.00 80 PRO A O 1
ATOM 619 N N . LYS A 1 81 ? -6.747 11.183 2.569 1.00 73.00 81 LYS A N 1
ATOM 620 C CA . LYS A 1 81 ? -6.587 10.901 3.991 1.00 73.00 81 LYS A CA 1
ATOM 621 C C . LYS A 1 81 ? -5.109 10.690 4.321 1.00 73.00 81 LYS A C 1
ATOM 623 O O . LYS A 1 81 ? -4.595 9.588 4.212 1.00 73.00 81 LYS A O 1
ATOM 628 N N . LYS A 1 82 ? -4.434 11.749 4.764 1.00 75.44 82 LYS A N 1
ATOM 629 C CA . LYS A 1 82 ? -3.009 11.704 5.128 1.00 75.44 82 LYS A CA 1
ATOM 630 C C . LYS A 1 82 ? -2.701 10.625 6.175 1.00 75.44 82 LYS A C 1
ATOM 632 O O . LYS A 1 82 ? -3.465 10.429 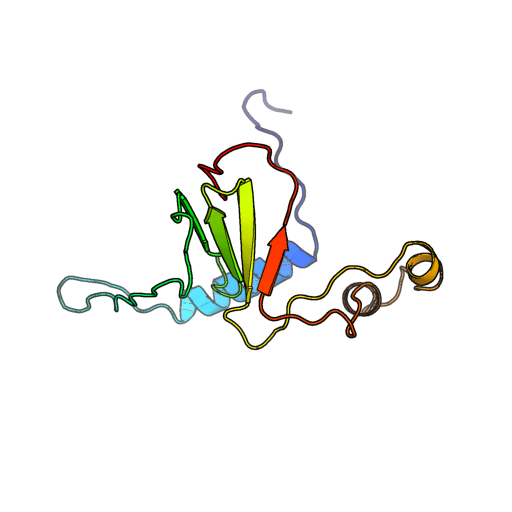7.125 1.00 75.44 82 LYS A O 1
ATOM 637 N N . LEU A 1 83 ? -1.532 9.997 6.041 1.00 77.19 83 LEU A N 1
ATOM 638 C CA . LEU A 1 83 ? -0.984 9.087 7.044 1.00 77.19 83 LEU A CA 1
ATOM 639 C C . LEU A 1 83 ? -0.640 9.894 8.296 1.00 77.19 83 LEU A C 1
ATOM 641 O O . LEU A 1 83 ? 0.146 10.838 8.226 1.00 77.19 83 LEU A O 1
ATOM 645 N N . ARG A 1 84 ? -1.220 9.519 9.436 1.00 81.00 84 ARG A N 1
ATOM 646 C CA . ARG A 1 84 ? -0.934 10.126 10.742 1.00 81.00 84 ARG A CA 1
ATOM 647 C C . ARG A 1 84 ? -0.206 9.110 11.618 1.00 81.00 84 ARG A C 1
ATOM 649 O O . ARG A 1 84 ? -0.539 7.928 11.602 1.00 81.00 84 ARG A O 1
ATOM 656 N N . SER A 1 85 ? 0.802 9.565 12.354 1.00 76.94 85 SER A N 1
ATOM 657 C CA . SER A 1 85 ? 1.457 8.757 13.382 1.00 76.94 85 SER A CA 1
ATOM 658 C C . SER A 1 85 ? 0.616 8.748 14.650 1.00 76.94 85 SER A C 1
ATOM 660 O O . SER A 1 85 ? -0.126 9.690 14.914 1.00 76.94 85 SER A O 1
ATOM 662 N N . VAL A 1 86 ? 0.779 7.720 15.474 1.00 79.62 86 VAL A N 1
ATOM 663 C CA . VAL A 1 86 ? 0.262 7.730 16.845 1.00 79.62 86 VAL A CA 1
ATOM 664 C C . VAL A 1 86 ? 1.043 8.765 17.664 1.00 79.62 86 VAL A C 1
ATOM 666 O O . VAL A 1 86 ? 2.259 8.905 17.481 1.00 79.62 86 VAL A O 1
ATOM 669 N N . LYS A 1 87 ? 0.349 9.500 18.541 1.00 81.88 87 LYS A N 1
ATOM 670 C CA . LYS A 1 87 ? 0.954 10.443 19.494 1.00 81.88 87 LYS A CA 1
ATOM 671 C C . LYS A 1 87 ? 1.910 9.727 20.452 1.00 81.88 87 LYS A C 1
ATOM 673 O O . LYS A 1 87 ? 1.840 8.515 20.648 1.00 81.88 87 LYS A O 1
ATOM 678 N N . GLN A 1 88 ? 2.818 10.481 21.069 1.00 80.06 88 GLN A N 1
ATOM 679 C CA . GLN A 1 88 ? 3.740 9.910 22.050 1.00 80.06 88 GLN A CA 1
ATOM 680 C C . GLN A 1 88 ? 2.999 9.399 23.293 1.00 80.06 88 GLN A C 1
ATOM 682 O O . GLN A 1 88 ? 1.910 9.866 23.621 1.00 80.06 88 GLN A O 1
ATOM 687 N N . ALA A 1 89 ? 3.611 8.449 24.006 1.00 75.50 89 ALA A N 1
ATOM 688 C CA . ALA A 1 89 ? 3.014 7.806 25.178 1.00 75.50 89 ALA A CA 1
ATOM 689 C C . ALA A 1 89 ? 2.601 8.802 26.282 1.00 75.50 89 ALA A C 1
ATOM 691 O O . ALA A 1 89 ? 1.590 8.584 26.949 1.00 75.50 89 ALA A O 1
ATOM 692 N N . SER A 1 90 ? 3.344 9.904 26.441 1.00 79.12 90 SER A N 1
ATOM 693 C CA . SER A 1 90 ? 3.003 11.003 27.353 1.00 79.12 90 SER A CA 1
ATOM 694 C C . SER A 1 90 ? 1.651 11.626 27.010 1.00 79.12 90 SER A C 1
ATOM 696 O O . SER A 1 90 ? 0.792 11.762 27.877 1.00 79.12 90 SER A O 1
ATOM 698 N N . ASP A 1 91 ? 1.430 11.922 25.733 1.00 75.06 91 ASP A N 1
ATOM 699 C CA . ASP A 1 91 ? 0.224 12.590 25.248 1.00 75.06 91 ASP A CA 1
ATOM 700 C C . ASP A 1 91 ? -0.950 11.613 25.128 1.00 75.06 91 ASP A C 1
ATOM 702 O O . ASP A 1 91 ? -2.103 12.008 25.281 1.00 75.06 91 ASP A O 1
ATOM 706 N N . LEU A 1 92 ? -0.665 10.323 24.909 1.00 75.88 92 LEU A N 1
ATOM 707 C CA . LEU A 1 92 ? -1.666 9.255 24.894 1.00 75.88 92 LEU A CA 1
ATOM 708 C C . LEU A 1 92 ? -2.339 9.063 26.252 1.00 75.88 92 LEU A C 1
ATOM 710 O O . LEU A 1 92 ? -3.519 8.732 26.309 1.00 75.88 92 LEU A O 1
ATOM 714 N N . SER A 1 93 ? -1.591 9.261 27.342 1.00 75.12 93 SER A N 1
ATOM 715 C CA . SER A 1 93 ? -2.106 9.103 28.707 1.00 75.12 93 SER A CA 1
ATOM 716 C C . SER A 1 93 ? -3.172 10.135 29.088 1.00 75.12 93 SER A C 1
ATOM 718 O O . SER A 1 93 ? -3.948 9.900 30.009 1.00 75.12 93 SER A O 1
ATOM 720 N N . LEU A 1 94 ? -3.231 11.250 28.355 1.00 77.75 94 LEU A N 1
ATOM 721 C CA . LEU A 1 94 ? -4.196 12.331 28.552 1.00 77.75 94 LEU A CA 1
ATOM 722 C C . LEU A 1 94 ? -5.496 12.114 27.762 1.00 77.75 94 LEU A C 1
ATOM 724 O O . LEU A 1 94 ? -6.415 12.925 27.862 1.00 77.75 94 LEU A O 1
ATOM 728 N N . ILE A 1 95 ? -5.570 11.055 26.951 1.00 79.81 95 ILE A N 1
ATOM 729 C CA . ILE A 1 95 ? -6.733 10.746 26.121 1.00 79.81 95 ILE A CA 1
ATOM 730 C C . ILE A 1 95 ? -7.682 9.850 26.913 1.00 79.81 95 ILE A C 1
ATOM 732 O O . ILE A 1 95 ? -7.298 8.781 27.390 1.00 79.81 95 ILE A O 1
ATOM 736 N N . ASP A 1 96 ? -8.934 10.284 27.015 1.00 78.88 96 ASP A N 1
ATOM 737 C CA . ASP A 1 96 ? -10.000 9.502 27.629 1.00 78.88 96 ASP A CA 1
ATOM 738 C C . ASP A 1 96 ? -10.372 8.309 26.746 1.00 78.88 96 ASP A C 1
ATOM 740 O O . ASP A 1 96 ? -10.839 8.511 25.633 1.00 78.88 96 ASP A O 1
ATOM 744 N N . LYS A 1 97 ? -10.169 7.082 27.239 1.00 76.00 97 LYS A N 1
ATOM 745 C CA . LYS A 1 97 ? -10.354 5.827 26.488 1.00 76.00 97 LYS A CA 1
ATOM 746 C C . LYS A 1 97 ? -11.817 5.485 26.202 1.00 76.00 97 LYS A C 1
ATOM 748 O O . LYS A 1 97 ? -12.052 4.606 25.377 1.00 76.00 97 LYS A O 1
ATOM 753 N N . GLU A 1 98 ? -12.762 6.128 26.881 1.00 78.12 98 GLU A N 1
ATOM 754 C CA . GLU A 1 98 ? -14.200 5.892 26.695 1.00 78.12 98 GLU A CA 1
ATOM 755 C C . GLU A 1 98 ? -14.839 6.848 25.679 1.00 78.12 98 GLU A C 1
ATOM 757 O O . GLU A 1 98 ? -16.019 6.705 25.370 1.00 78.12 98 GLU A O 1
ATOM 762 N N . SER A 1 99 ? -14.080 7.800 25.125 1.00 79.56 99 SER A N 1
ATOM 763 C CA . SER A 1 99 ? -14.616 8.729 24.130 1.00 79.56 99 SER A CA 1
ATOM 764 C C . SER A 1 99 ? -14.838 8.053 22.770 1.00 79.56 99 SER A C 1
ATOM 766 O O . SER A 1 99 ? -13.993 7.306 22.270 1.00 79.56 99 SER A O 1
ATOM 768 N N . ASP A 1 100 ? -15.950 8.379 22.112 1.00 74.44 100 ASP A N 1
ATOM 769 C CA . ASP A 1 100 ? -16.279 7.867 20.773 1.00 74.44 100 ASP A CA 1
ATOM 770 C C . ASP A 1 100 ? -15.239 8.281 19.707 1.00 74.44 100 ASP A C 1
ATOM 772 O O . ASP A 1 100 ? -15.070 7.606 18.691 1.00 74.44 100 ASP A O 1
ATOM 776 N N . ASP A 1 101 ? -14.494 9.367 19.946 1.00 77.81 101 ASP A N 1
ATOM 777 C CA . ASP A 1 101 ? -13.465 9.913 19.049 1.00 77.81 101 ASP A CA 1
ATOM 778 C C . ASP A 1 101 ? -12.018 9.544 19.439 1.00 77.81 101 ASP A C 1
ATOM 780 O O . ASP A 1 101 ? -11.053 10.109 18.913 1.00 77.81 101 ASP A O 1
ATOM 784 N N . VAL A 1 102 ? -11.833 8.564 20.334 1.00 80.12 102 VAL A N 1
ATOM 785 C CA . VAL A 1 102 ? -10.514 8.118 20.826 1.00 80.12 102 VAL A CA 1
ATOM 786 C C . VAL A 1 102 ? -9.528 7.824 19.705 1.00 80.12 102 VAL A C 1
ATOM 788 O O . VAL A 1 102 ? -8.375 8.252 19.765 1.00 80.12 102 VAL A O 1
ATOM 791 N N . LEU A 1 103 ? -9.970 7.111 18.667 1.00 73.00 103 LEU A N 1
ATOM 792 C CA . LEU A 1 103 ? -9.109 6.727 17.548 1.00 73.00 103 LEU A CA 1
ATOM 793 C C . LEU A 1 103 ? -8.576 7.944 16.784 1.00 73.00 103 LEU A C 1
ATOM 795 O O . LEU A 1 103 ? -7.439 7.918 16.314 1.00 73.00 103 LEU A O 1
ATOM 799 N N . GLU A 1 104 ? -9.355 9.022 16.692 1.00 75.44 104 GLU A N 1
ATOM 800 C CA . GLU A 1 104 ? -8.889 10.271 16.091 1.00 75.44 104 GLU A CA 1
ATOM 801 C C . GLU A 1 104 ? -7.966 11.033 17.039 1.00 75.44 104 GLU A C 1
ATOM 803 O O . GLU A 1 104 ? -6.918 11.520 16.614 1.00 75.44 104 GLU A O 1
ATOM 808 N N . ARG A 1 105 ? -8.289 11.072 18.338 1.00 76.62 105 ARG A N 1
ATOM 809 C CA . ARG A 1 105 ? -7.462 11.747 19.348 1.00 76.62 105 ARG A CA 1
ATOM 810 C C . ARG A 1 105 ? -6.083 11.125 19.527 1.00 76.62 105 ARG A C 1
ATOM 812 O O . ARG A 1 105 ? -5.151 11.858 19.863 1.00 76.62 105 ARG A O 1
ATOM 819 N N . ILE A 1 106 ? -5.948 9.817 19.327 1.00 82.19 106 ILE A N 1
ATOM 820 C CA . ILE A 1 106 ? -4.683 9.069 19.425 1.00 82.19 106 ILE A CA 1
ATOM 821 C C . ILE A 1 106 ? -3.723 9.429 18.285 1.00 82.19 106 ILE A C 1
ATOM 823 O O . ILE A 1 106 ? -2.506 9.330 18.454 1.00 82.19 106 ILE A O 1
ATOM 827 N N . MET A 1 107 ? -4.242 9.877 17.142 1.00 80.56 107 MET A N 1
ATOM 828 C CA . MET A 1 107 ? -3.443 10.217 15.969 1.00 80.56 107 MET A CA 1
ATOM 829 C C . MET A 1 107 ? -2.920 11.656 16.048 1.00 80.56 107 MET A C 1
ATOM 831 O O . MET A 1 107 ? -3.621 12.583 16.453 1.00 80.56 107 MET A O 1
ATOM 835 N N . ASP A 1 108 ? -1.670 11.860 15.647 1.00 77.38 108 ASP A N 1
ATOM 836 C CA . ASP A 1 108 ? -1.030 13.169 15.597 1.00 77.38 108 ASP A CA 1
ATOM 837 C C . ASP A 1 108 ? -1.226 13.820 14.223 1.00 77.38 108 ASP A C 1
ATOM 839 O O . ASP A 1 108 ? -0.597 13.442 13.229 1.00 77.38 108 ASP A O 1
ATOM 843 N N . GLU A 1 109 ? -2.077 14.843 14.171 1.00 71.56 109 GLU A N 1
ATOM 844 C CA . GLU A 1 109 ? -2.340 15.623 12.960 1.00 71.56 109 GLU A CA 1
ATOM 845 C C . GLU A 1 109 ? -1.112 16.373 12.442 1.00 71.56 109 GLU A C 1
ATOM 847 O O . GLU A 1 109 ? -1.002 16.610 11.239 1.00 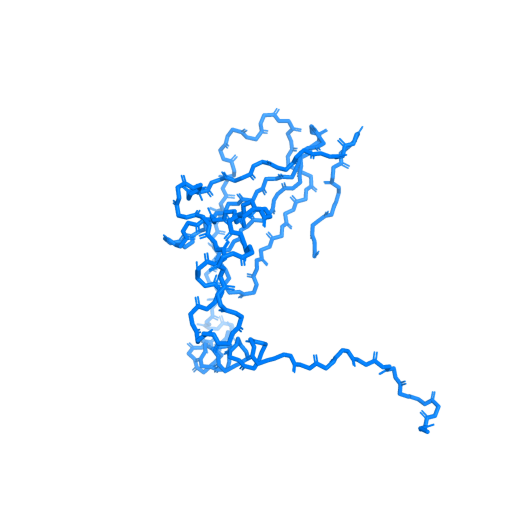71.56 109 GLU A O 1
ATOM 852 N N . LYS A 1 110 ? -0.146 16.702 13.309 1.00 72.56 110 LYS A N 1
ATOM 853 C CA . LYS A 1 110 ? 1.074 17.413 12.896 1.00 72.56 110 LYS A CA 1
ATOM 854 C C . LYS A 1 110 ? 1.998 16.538 12.056 1.00 72.56 110 LYS A C 1
ATOM 856 O O . LYS A 1 110 ? 2.795 17.055 11.281 1.00 72.56 110 LYS A O 1
ATOM 861 N N . THR A 1 111 ? 1.879 15.218 12.188 1.00 73.44 111 THR A N 1
ATOM 862 C CA . THR A 1 111 ? 2.695 14.239 11.452 1.00 73.44 111 THR A CA 1
ATOM 863 C C . THR A 1 111 ? 2.081 13.810 10.124 1.00 73.44 111 THR A C 1
ATOM 865 O O . THR A 1 111 ? 2.595 12.891 9.485 1.00 73.44 111 THR A O 1
ATOM 868 N N . ALA A 1 112 ? 0.991 14.462 9.711 1.00 76.00 112 ALA A N 1
ATOM 869 C CA . ALA A 1 112 ? 0.250 14.122 8.512 1.00 76.00 112 ALA A CA 1
ATOM 870 C C . ALA A 1 112 ? 1.133 14.218 7.254 1.00 76.00 112 ALA A C 1
ATOM 872 O O . ALA A 1 112 ? 1.460 15.311 6.789 1.00 76.00 112 ALA A O 1
ATOM 873 N N . SER A 1 113 ? 1.481 13.063 6.689 1.00 78.12 113 SER A N 1
ATOM 874 C CA . SER A 1 113 ? 2.300 12.936 5.480 1.00 78.12 113 SER A CA 1
ATOM 875 C C . SER A 1 113 ? 1.601 12.059 4.443 1.00 78.12 113 SER A C 1
ATOM 877 O O . SER A 1 113 ? 0.792 11.198 4.778 1.00 78.12 113 SER A O 1
ATOM 879 N N . GLU A 1 114 ? 1.912 12.273 3.171 1.00 81.19 114 GLU A N 1
ATOM 880 C CA . GLU A 1 114 ? 1.437 11.427 2.065 1.00 81.19 114 GLU A CA 1
ATOM 881 C C . GLU A 1 114 ? 2.331 10.201 1.866 1.00 81.19 114 GLU A C 1
ATOM 883 O O . GLU A 1 114 ? 1.875 9.172 1.381 1.00 81.19 114 GLU A O 1
ATOM 888 N N . LEU A 1 115 ? 3.592 10.301 2.292 1.00 84.88 115 LEU A N 1
ATOM 889 C CA . LEU A 1 115 ? 4.590 9.242 2.232 1.00 84.88 115 LEU A CA 1
ATOM 890 C C . LEU A 1 115 ? 5.193 9.031 3.619 1.00 84.88 115 LEU A C 1
ATOM 892 O O . LEU A 1 115 ? 5.639 9.980 4.276 1.00 84.88 115 LEU A O 1
ATOM 896 N N . LYS A 1 116 ? 5.279 7.771 4.037 1.00 87.06 116 LYS A N 1
ATOM 897 C CA . LYS A 1 116 ? 6.070 7.350 5.189 1.00 87.06 116 LYS A CA 1
ATOM 898 C C . LYS A 1 116 ? 7.100 6.312 4.765 1.00 87.06 116 LYS A C 1
ATOM 900 O O . LYS A 1 116 ? 6.758 5.321 4.132 1.00 87.06 116 LYS A O 1
ATOM 905 N N . ILE A 1 117 ? 8.357 6.542 5.140 1.00 88.25 117 ILE A N 1
ATOM 906 C CA . ILE A 1 117 ? 9.438 5.569 4.970 1.00 88.25 117 ILE A CA 1
ATOM 907 C C . ILE A 1 117 ? 9.647 4.860 6.307 1.00 88.25 117 ILE A C 1
ATOM 909 O O . ILE A 1 117 ? 9.800 5.508 7.346 1.00 88.25 117 ILE A O 1
ATOM 913 N N . LEU A 1 118 ? 9.616 3.535 6.267 1.00 88.94 118 LEU A N 1
ATOM 914 C CA . LEU A 1 118 ? 9.844 2.637 7.384 1.00 88.94 118 LEU A CA 1
ATOM 915 C C . LEU A 1 118 ? 11.231 2.020 7.215 1.00 88.94 118 LEU A C 1
ATOM 917 O O . LEU A 1 118 ? 11.513 1.319 6.240 1.00 88.94 118 LEU A O 1
ATOM 921 N N . TYR A 1 119 ? 12.090 2.310 8.185 1.00 90.31 119 TYR A N 1
ATOM 922 C CA . TYR A 1 119 ? 13.434 1.761 8.287 1.00 90.31 119 TYR A CA 1
ATOM 923 C C . TYR A 1 119 ? 13.435 0.677 9.361 1.00 90.31 119 TYR A C 1
ATOM 925 O O . TYR A 1 119 ? 12.869 0.872 10.437 1.00 90.31 119 TYR A O 1
ATOM 933 N N . GLY A 1 120 ? 14.077 -0.453 9.085 1.00 87.56 120 GLY A N 1
ATOM 934 C CA . GLY A 1 120 ? 14.178 -1.540 10.060 1.00 87.56 120 GLY A CA 1
ATOM 935 C C . GLY A 1 120 ? 14.758 -2.826 9.491 1.00 87.56 120 GLY A C 1
ATOM 936 O O . GLY A 1 120 ? 15.421 -3.566 10.211 1.00 87.56 120 GLY A O 1
ATOM 937 N N . HIS A 1 121 ? 14.576 -3.075 8.195 1.00 89.56 121 HIS A N 1
ATOM 938 C CA . HIS A 1 121 ? 15.208 -4.213 7.540 1.00 89.56 121 HIS A CA 1
ATOM 939 C C . HIS A 1 121 ? 16.686 -3.928 7.256 1.00 89.56 121 HIS A C 1
ATOM 941 O O . HIS A 1 121 ? 17.092 -2.783 7.057 1.00 89.56 121 HIS A O 1
ATOM 947 N N . SER A 1 122 ? 17.484 -4.994 7.205 1.00 90.94 122 SER A N 1
ATOM 948 C CA . SER A 1 122 ? 18.912 -4.955 6.845 1.00 90.94 122 SER A CA 1
ATOM 949 C C . SER A 1 122 ? 19.197 -5.607 5.486 1.00 90.94 122 SER A C 1
ATOM 951 O O . SER A 1 122 ? 20.346 -5.890 5.162 1.00 90.94 122 SER A O 1
ATOM 953 N N . GLY A 1 123 ? 18.153 -5.880 4.701 1.00 88.44 123 GLY A N 1
ATOM 954 C CA . GLY A 1 123 ? 18.246 -6.453 3.362 1.00 88.44 123 GLY A CA 1
ATOM 955 C C . GLY A 1 123 ? 16.977 -6.199 2.541 1.00 88.44 123 GLY A C 1
ATOM 956 O O . GLY A 1 123 ? 16.029 -5.609 3.067 1.00 88.44 123 GLY A O 1
ATOM 957 N N . PRO A 1 124 ? 16.951 -6.632 1.269 1.00 89.94 124 PRO A N 1
ATOM 958 C CA . PRO A 1 124 ? 15.829 -6.390 0.365 1.00 89.94 124 PRO A CA 1
ATOM 959 C C . PRO A 1 124 ? 14.503 -6.952 0.888 1.00 89.94 124 PRO A C 1
ATOM 961 O O . PRO A 1 124 ? 14.455 -8.067 1.415 1.00 89.94 124 PRO A O 1
ATOM 964 N N . VAL A 1 125 ? 13.420 -6.194 0.709 1.00 90.88 125 VAL A N 1
ATOM 965 C CA . VAL A 1 125 ? 12.077 -6.592 1.157 1.00 90.88 125 VAL A CA 1
ATOM 966 C C . VAL A 1 125 ? 11.317 -7.256 0.012 1.00 90.88 125 VAL A C 1
ATOM 968 O O . VAL A 1 125 ? 10.882 -6.589 -0.922 1.00 90.88 125 VAL A O 1
ATOM 971 N N . TYR A 1 126 ? 11.133 -8.572 0.082 1.00 91.12 126 TYR A N 1
ATOM 972 C CA . TYR A 1 126 ? 10.488 -9.352 -0.986 1.00 91.12 126 TYR A CA 1
ATOM 973 C C . TYR A 1 126 ? 8.979 -9.552 -0.813 1.00 91.12 126 TYR A C 1
ATOM 975 O O . TYR A 1 126 ? 8.343 -10.122 -1.694 1.00 91.12 126 TYR A O 1
ATOM 983 N N . GLY A 1 127 ? 8.397 -9.098 0.297 1.00 87.81 127 GLY A N 1
ATOM 984 C CA . GLY A 1 127 ? 6.968 -9.242 0.553 1.00 87.81 127 GLY A CA 1
ATOM 985 C C . GLY A 1 127 ? 6.415 -8.102 1.396 1.00 87.81 127 GLY A C 1
ATOM 986 O O . GLY A 1 127 ? 7.025 -7.708 2.389 1.00 87.81 127 GLY A O 1
ATOM 987 N N . ALA A 1 128 ? 5.259 -7.604 0.976 1.00 78.38 128 ALA A N 1
ATOM 988 C CA . ALA A 1 128 ? 4.327 -6.808 1.759 1.00 78.38 128 ALA A CA 1
ATOM 989 C C . ALA A 1 128 ? 2.964 -7.499 1.577 1.00 78.38 128 ALA A C 1
ATOM 991 O O . ALA A 1 128 ? 2.629 -7.847 0.446 1.00 78.38 128 ALA A O 1
ATOM 992 N N . SER A 1 129 ? 2.286 -7.836 2.673 1.00 69.19 129 SER A N 1
ATOM 993 C CA . SER A 1 129 ? 0.989 -8.533 2.704 1.00 69.19 129 SER A CA 1
ATOM 994 C C . SER A 1 129 ? 0.311 -8.325 4.047 1.00 69.19 129 SER A C 1
ATOM 996 O O . SER A 1 129 ? 1.091 -8.232 5.030 1.00 69.19 129 SER A O 1
#

pLDDT: mean 82.98, std 7.61, range [58.19, 92.69]

Secondary structure (DSSP, 8-state):
--TT-PPPPPPPHHHHHHHHHHHHHHHH----BTTBPPP------TT-TT-EEEEEE-TTSSEEEEEETTSEEEEEE-SSS-EEEEPPHHHHTTS-TT-TTHHHHHEEEEEEESEEEEE--SS------

Foldseek 3Di:
DDPPDDDDDDDDPVNVVVVVVVVVVVVVDDDDDPVRHDDDDDDDDPPLVQDWQEWDADPVNQKIWTWGQQQKIKIFGPDPQFDFDFDDPVQLVVQDPPDPCSVVSRTDPVRGHRMDIDHDGPGTDNDDD